Protein AF-A0A6P6D5I8-F1 (afdb_monomer_lite)

Foldseek 3Di:
DDDPPPPPPQDKAKAKEAQPVVVVVVNDDPVVLLVLCQQAPDDPNHGHQVPVQWDWDDDPRMIMIIGSDDDDPVSVQVSVCVVCVVSVNNQFWHWAAPDRRYIYIDGDPPDPDDDDPDDPVVVVVVCVPVVDDDDDDDDPVVVVVVVVVVVPDD

Structure (mmCIF, N/CA/C/O backbone):
data_AF-A0A6P6D5I8-F1
#
_entry.id   AF-A0A6P6D5I8-F1
#
loop_
_atom_site.group_PDB
_atom_site.id
_atom_site.type_symbol
_atom_site.label_atom_id
_atom_site.label_alt_id
_atom_site.label_comp_id
_atom_site.label_asym_id
_atom_site.label_entity_id
_atom_site.label_seq_id
_atom_site.pdbx_PDB_ins_code
_atom_site.Cartn_x
_atom_site.Cartn_y
_atom_site.Cartn_z
_atom_site.occupancy
_atom_site.B_iso_or_equiv
_atom_site.auth_seq_id
_atom_site.auth_comp_id
_atom_site.auth_asym_id
_atom_site.auth_atom_id
_atom_site.pdbx_PDB_model_num
ATOM 1 N N . MET A 1 1 ? -39.489 -13.609 26.412 1.00 53.75 1 MET A N 1
ATOM 2 C CA . MET A 1 1 ? -38.651 -13.460 25.200 1.00 53.75 1 MET A CA 1
ATOM 3 C C . MET A 1 1 ? -37.461 -12.593 25.573 1.00 53.75 1 MET A C 1
ATOM 5 O O . MET A 1 1 ? -37.672 -11.451 25.953 1.00 53.75 1 MET A O 1
ATOM 9 N N . ALA A 1 2 ? -36.249 -13.151 25.587 1.00 55.84 2 ALA A N 1
ATOM 10 C CA . ALA A 1 2 ? -35.039 -12.397 25.919 1.00 55.84 2 ALA A CA 1
ATOM 11 C C . ALA A 1 2 ? -34.666 -11.448 24.761 1.00 55.84 2 ALA A C 1
ATOM 13 O O . ALA A 1 2 ? -34.755 -11.871 23.603 1.00 55.84 2 ALA A O 1
ATOM 14 N N . PRO A 1 3 ? -34.259 -10.197 25.031 1.00 59.59 3 PRO A N 1
ATOM 15 C CA . PRO A 1 3 ? -33.718 -9.327 23.999 1.00 59.59 3 PRO A CA 1
ATOM 16 C C . PRO A 1 3 ? -32.366 -9.889 23.541 1.00 59.59 3 PRO A C 1
ATOM 18 O O . PRO A 1 3 ? -31.490 -10.172 24.353 1.00 59.59 3 PRO A O 1
ATOM 21 N N . LYS A 1 4 ? -32.212 -10.109 22.232 1.00 56.28 4 LYS A N 1
ATOM 22 C CA . LYS A 1 4 ? -30.922 -10.462 21.634 1.00 56.28 4 LYS A CA 1
ATOM 23 C C . LYS A 1 4 ? -30.001 -9.247 21.753 1.00 56.28 4 LYS A C 1
ATOM 25 O O . LYS A 1 4 ? -30.284 -8.223 21.139 1.00 56.28 4 LYS A O 1
ATOM 30 N N . ASP A 1 5 ? -28.912 -9.381 22.506 1.00 52.06 5 ASP A N 1
ATOM 31 C CA . ASP A 1 5 ? -27.790 -8.441 22.518 1.00 52.06 5 ASP A CA 1
ATOM 32 C C . ASP A 1 5 ? -27.210 -8.291 21.102 1.00 52.06 5 ASP A C 1
ATOM 34 O O . ASP A 1 5 ? -26.375 -9.082 20.648 1.00 52.06 5 ASP A O 1
ATOM 38 N N . GLU A 1 6 ? -27.663 -7.277 20.366 1.00 60.25 6 GLU A N 1
ATOM 39 C CA . GLU A 1 6 ? -27.056 -6.889 19.099 1.00 60.25 6 GLU A CA 1
ATOM 40 C C . GLU A 1 6 ? -25.757 -6.135 19.411 1.00 60.25 6 GLU A C 1
ATOM 42 O O . GLU A 1 6 ? -25.744 -4.936 19.687 1.00 60.25 6 GLU A O 1
ATOM 47 N N . LYS A 1 7 ? -24.638 -6.873 19.431 1.00 58.50 7 LYS A N 1
ATOM 48 C CA . LYS A 1 7 ? -23.301 -6.290 19.599 1.00 58.50 7 LYS A CA 1
ATOM 49 C C . LYS A 1 7 ? -23.115 -5.159 18.575 1.00 58.50 7 LYS A C 1
ATOM 51 O O . LYS A 1 7 ? -23.306 -5.407 17.381 1.00 58.50 7 LYS A O 1
ATOM 56 N N . PRO A 1 8 ? -22.694 -3.951 18.996 1.00 50.75 8 PRO A N 1
ATOM 57 C CA . PRO A 1 8 ? -22.512 -2.828 18.086 1.00 50.75 8 PRO A CA 1
ATOM 58 C C . PRO A 1 8 ? -21.541 -3.228 16.973 1.00 50.75 8 PRO A C 1
ATOM 60 O O . PRO A 1 8 ? -20.417 -3.664 17.246 1.00 50.75 8 PRO A O 1
ATOM 63 N N . LYS A 1 9 ? -21.995 -3.119 15.716 1.00 55.94 9 LYS A N 1
ATOM 64 C CA . LYS A 1 9 ? -21.191 -3.410 14.522 1.00 55.94 9 LYS A CA 1
ATOM 65 C C . LYS A 1 9 ? -19.921 -2.568 14.581 1.00 55.94 9 LYS A C 1
ATOM 67 O O . LYS A 1 9 ? -19.953 -1.361 14.351 1.00 55.94 9 LYS A O 1
ATOM 72 N N . ARG A 1 10 ? -18.798 -3.208 14.911 1.00 61.69 10 ARG A N 1
ATOM 73 C CA . ARG A 1 10 ? -17.476 -2.587 14.821 1.00 61.69 10 ARG A CA 1
ATOM 74 C C . ARG A 1 10 ? -17.293 -2.125 13.378 1.00 61.69 10 ARG A C 1
ATOM 76 O O . ARG A 1 10 ? -17.511 -2.904 12.452 1.00 61.69 10 ARG A O 1
ATOM 83 N N . SER A 1 11 ? -16.938 -0.862 13.182 1.00 74.25 11 SER A N 1
ATOM 84 C CA . SER A 1 11 ? -16.700 -0.313 11.851 1.00 74.25 11 SER A CA 1
ATOM 85 C C . SER A 1 11 ? -15.442 -0.946 11.257 1.00 74.25 11 SER A C 1
ATOM 87 O O . SER A 1 11 ? -14.318 -0.623 11.630 1.00 74.25 11 SER A O 1
ATOM 89 N N . THR A 1 12 ? -15.638 -1.892 10.340 1.00 85.38 12 THR A N 1
ATOM 90 C CA . THR A 1 12 ? -14.548 -2.502 9.580 1.00 85.38 12 THR A CA 1
ATOM 91 C C . THR A 1 12 ? -14.167 -1.598 8.414 1.00 85.38 12 THR A C 1
ATOM 93 O O . THR A 1 12 ? -15.010 -1.237 7.595 1.00 85.38 12 THR A O 1
ATOM 96 N N . TRP A 1 13 ? -12.884 -1.278 8.306 1.00 89.88 13 TRP A N 1
ATOM 97 C CA . TRP A 1 13 ? -12.328 -0.498 7.209 1.00 89.88 13 TRP A CA 1
ATOM 98 C C . TRP A 1 13 ? -11.769 -1.441 6.153 1.00 89.88 13 TRP A C 1
ATOM 100 O O . TRP A 1 13 ? -10.943 -2.294 6.473 1.00 89.88 13 TRP A O 1
ATOM 110 N N . LYS A 1 14 ? -12.214 -1.300 4.904 1.00 92.25 14 LYS A N 1
ATOM 111 C CA . LYS A 1 14 ? -11.772 -2.135 3.784 1.00 92.25 14 LYS A CA 1
ATOM 112 C C . LYS A 1 14 ? -11.217 -1.247 2.683 1.00 92.25 14 LYS A C 1
ATOM 114 O O . LYS A 1 14 ? -11.880 -0.315 2.243 1.00 92.25 14 LYS A O 1
ATOM 119 N N . PHE A 1 15 ? -10.002 -1.541 2.241 1.00 93.69 15 PHE A N 1
ATOM 120 C CA . PHE A 1 15 ? -9.367 -0.847 1.126 1.00 93.69 15 PHE A CA 1
ATOM 121 C C . PHE A 1 15 ? -8.740 -1.849 0.177 1.00 93.69 15 PHE A C 1
ATOM 123 O O . PHE A 1 15 ? -8.220 -2.880 0.602 1.00 93.69 15 PHE A O 1
ATOM 130 N N . LYS A 1 16 ? -8.782 -1.530 -1.113 1.00 93.94 16 LYS A N 1
ATOM 131 C CA . LYS A 1 16 ? -8.274 -2.395 -2.176 1.00 93.94 16 LYS A CA 1
ATOM 132 C C . LYS A 1 16 ? -7.191 -1.671 -2.961 1.00 93.94 16 LYS A C 1
ATOM 134 O O . LYS A 1 16 ? -7.293 -0.468 -3.210 1.00 93.94 16 LYS A O 1
ATOM 139 N N . LEU A 1 17 ? -6.164 -2.411 -3.350 1.00 93.94 17 LEU A N 1
ATOM 140 C CA . LEU A 1 17 ? -5.110 -1.964 -4.244 1.00 93.94 17 LEU A CA 1
ATOM 141 C C . LEU A 1 17 ? -5.040 -2.926 -5.427 1.00 93.94 17 LEU A C 1
ATOM 143 O O . LEU A 1 17 ? -4.736 -4.107 -5.251 1.00 93.94 17 LEU A O 1
ATOM 147 N N . ASP A 1 18 ? -5.350 -2.415 -6.613 1.00 92.50 18 ASP A N 1
ATOM 148 C CA . ASP A 1 18 ? -5.221 -3.158 -7.858 1.00 92.50 18 ASP A CA 1
ATOM 149 C C . ASP A 1 18 ? -3.805 -2.989 -8.417 1.00 92.50 18 ASP A C 1
ATOM 151 O O . ASP A 1 18 ? -3.341 -1.871 -8.663 1.00 92.50 18 ASP A O 1
ATOM 155 N N . LEU A 1 19 ? -3.104 -4.112 -8.568 1.00 89.19 19 LEU A N 1
ATOM 156 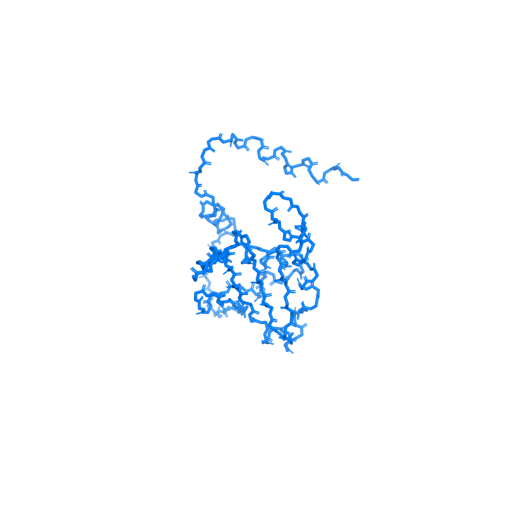C CA . LEU A 1 19 ? -1.742 -4.185 -9.088 1.00 89.19 19 LEU A CA 1
ATOM 157 C C . LEU A 1 19 ? -1.681 -4.965 -10.406 1.00 89.19 19 LEU A C 1
ATOM 159 O O . LEU A 1 19 ? -0.581 -5.187 -10.899 1.00 89.19 19 LEU A O 1
ATOM 163 N N . THR A 1 20 ? -2.825 -5.367 -10.976 1.00 86.69 20 THR A N 1
ATOM 164 C CA . THR A 1 20 ? -2.924 -6.305 -12.113 1.00 86.69 20 THR A CA 1
ATOM 165 C C . THR A 1 20 ? -1.948 -5.975 -13.234 1.00 86.69 20 THR A C 1
ATOM 167 O O . THR A 1 20 ? -1.053 -6.771 -13.499 1.00 86.69 20 THR A O 1
ATOM 170 N N . HIS A 1 21 ? -2.014 -4.756 -13.766 1.00 82.75 21 HIS A N 1
ATOM 171 C CA . HIS A 1 21 ? -1.127 -4.318 -14.843 1.00 82.75 21 HIS A CA 1
ATOM 172 C C . HIS A 1 21 ? 0.362 -4.365 -14.462 1.00 82.75 21 HIS A C 1
ATOM 174 O O . HIS A 1 21 ? 1.194 -4.762 -15.257 1.00 82.75 21 HIS A O 1
ATOM 180 N N . ARG A 1 22 ? 0.722 -4.004 -13.224 1.00 82.44 22 ARG A N 1
ATOM 181 C CA . ARG A 1 22 ? 2.136 -3.872 -12.811 1.00 82.44 22 ARG A CA 1
ATOM 182 C C . ARG A 1 22 ? 2.783 -5.186 -12.422 1.00 82.44 22 ARG A C 1
ATOM 184 O O . ARG A 1 22 ? 4.001 -5.303 -12.472 1.00 82.44 22 ARG A O 1
ATOM 191 N N . VAL A 1 23 ? 1.974 -6.150 -12.009 1.00 85.62 23 VAL A N 1
ATOM 192 C CA . VAL A 1 23 ? 2.445 -7.513 -11.777 1.00 85.62 23 VAL A CA 1
ATOM 193 C C . VAL A 1 23 ? 2.610 -8.236 -13.114 1.00 85.62 23 VAL A C 1
ATOM 195 O O . VAL A 1 23 ? 3.600 -8.934 -13.292 1.00 85.62 23 VAL A O 1
ATOM 198 N N . GLU A 1 24 ? 1.693 -8.032 -14.065 1.00 81.62 24 GLU A N 1
ATOM 199 C CA . GLU A 1 24 ? 1.781 -8.603 -15.419 1.00 81.62 24 GLU A CA 1
ATOM 200 C C . GLU A 1 24 ? 2.984 -8.068 -16.205 1.00 81.62 24 GLU A C 1
ATOM 202 O O . GLU A 1 24 ? 3.689 -8.850 -16.836 1.00 81.62 24 GLU A O 1
ATOM 207 N N . ASP A 1 25 ? 3.289 -6.775 -16.072 1.00 77.38 25 ASP A N 1
ATOM 208 C CA . ASP A 1 25 ? 4.486 -6.153 -16.658 1.00 77.38 25 ASP A CA 1
ATOM 209 C C . ASP A 1 25 ? 5.802 -6.629 -15.993 1.00 77.38 25 ASP A C 1
ATOM 211 O O . ASP A 1 25 ? 6.892 -6.264 -16.429 1.00 77.38 25 ASP A O 1
ATOM 215 N N . GLY A 1 26 ? 5.732 -7.395 -14.895 1.00 80.44 26 GLY A N 1
ATOM 216 C CA . GLY A 1 26 ? 6.896 -7.902 -14.154 1.00 80.44 26 GLY A CA 1
ATOM 217 C C . GLY A 1 26 ? 7.642 -6.857 -13.309 1.00 80.44 26 GLY A C 1
ATOM 218 O O . GLY A 1 26 ? 8.623 -7.186 -12.647 1.00 80.44 26 GLY A O 1
ATOM 219 N N . ILE A 1 27 ? 7.177 -5.605 -13.290 1.00 83.31 27 ILE A N 1
ATOM 220 C CA . ILE A 1 27 ? 7.806 -4.485 -12.567 1.00 83.31 27 ILE A CA 1
ATOM 221 C C . ILE A 1 27 ? 7.484 -4.479 -11.063 1.00 83.31 27 ILE A C 1
ATOM 223 O O . ILE A 1 27 ? 8.180 -3.837 -10.276 1.00 83.31 27 ILE A O 1
ATOM 227 N N . PHE A 1 28 ? 6.407 -5.152 -10.646 1.00 87.50 28 PHE A N 1
ATOM 228 C CA . PHE A 1 28 ? 5.931 -5.140 -9.265 1.00 87.50 28 PHE A CA 1
ATOM 229 C C . PHE A 1 28 ? 5.653 -6.551 -8.742 1.00 87.50 28 PHE A C 1
ATOM 231 O O . PHE A 1 28 ? 4.866 -7.293 -9.321 1.00 87.50 28 PHE A O 1
ATOM 238 N N . ASP A 1 29 ? 6.212 -6.884 -7.577 1.00 89.69 29 ASP A N 1
ATOM 239 C CA . ASP A 1 29 ? 5.925 -8.142 -6.884 1.00 89.69 29 ASP A CA 1
ATOM 240 C C . ASP A 1 29 ? 4.856 -7.957 -5.792 1.00 89.69 29 ASP A C 1
ATOM 242 O O . ASP A 1 29 ? 5.059 -7.267 -4.786 1.00 89.69 29 ASP A O 1
ATOM 246 N N . SER A 1 30 ? 3.703 -8.602 -5.994 1.00 90.19 30 SER A N 1
ATOM 247 C CA . SER A 1 30 ? 2.583 -8.603 -5.050 1.00 90.19 30 SER A CA 1
ATOM 248 C C . SER A 1 30 ? 2.870 -9.386 -3.764 1.00 90.19 30 SER A C 1
ATOM 250 O O . SER A 1 30 ? 2.337 -9.021 -2.717 1.00 90.19 30 SER A O 1
ATOM 252 N N . GLY A 1 31 ? 3.701 -10.433 -3.817 1.00 90.69 31 GLY A N 1
ATOM 253 C CA . GLY A 1 31 ? 4.065 -11.250 -2.657 1.00 90.69 31 GLY A CA 1
ATOM 254 C C . GLY A 1 31 ? 4.982 -10.491 -1.701 1.00 90.69 31 GLY A C 1
ATOM 255 O O . GLY A 1 31 ? 4.669 -10.353 -0.517 1.00 90.69 31 GLY A O 1
ATOM 256 N N . ASN A 1 32 ? 6.058 -9.901 -2.229 1.00 91.50 32 ASN A N 1
ATOM 257 C CA . ASN A 1 32 ? 6.952 -9.048 -1.441 1.00 91.50 32 ASN A CA 1
ATOM 258 C C . ASN A 1 32 ? 6.212 -7.831 -0.852 1.00 91.50 32 ASN A C 1
ATOM 260 O O . ASN A 1 32 ? 6.423 -7.448 0.302 1.00 91.50 32 ASN A O 1
ATOM 264 N N . PHE A 1 33 ? 5.276 -7.245 -1.604 1.00 92.12 33 PHE A N 1
ATOM 265 C CA . PHE A 1 33 ? 4.469 -6.143 -1.088 1.00 92.12 33 PHE A CA 1
ATOM 266 C C . PHE A 1 33 ? 3.520 -6.563 0.047 1.00 92.12 33 PHE A C 1
ATOM 268 O O . PHE A 1 33 ? 3.365 -5.819 1.019 1.00 92.12 33 PHE A O 1
ATOM 275 N N . GLU A 1 34 ? 2.909 -7.749 -0.030 1.00 91.62 34 GLU A N 1
ATOM 276 C CA . GLU A 1 34 ? 2.086 -8.291 1.057 1.00 91.62 34 GLU A CA 1
ATOM 277 C C . GLU A 1 34 ? 2.901 -8.429 2.353 1.00 91.62 34 GLU A C 1
ATOM 279 O O . GLU A 1 34 ? 2.472 -7.961 3.413 1.00 91.62 34 GLU A O 1
ATOM 284 N N . GLN A 1 35 ? 4.101 -9.009 2.262 1.00 90.81 35 GLN A N 1
ATOM 285 C CA . GLN A 1 35 ? 5.006 -9.152 3.401 1.00 90.81 35 GLN A CA 1
ATOM 286 C C . GLN A 1 35 ? 5.423 -7.788 3.965 1.00 90.81 35 GLN A C 1
ATOM 288 O O . GLN A 1 35 ? 5.338 -7.556 5.174 1.00 90.81 35 GLN A O 1
ATOM 293 N N . PHE A 1 36 ? 5.778 -6.843 3.092 1.00 91.69 36 PHE A N 1
ATOM 294 C CA . PHE A 1 36 ? 6.105 -5.479 3.497 1.00 91.69 36 PHE A CA 1
ATOM 295 C C . PHE A 1 36 ? 4.965 -4.822 4.284 1.00 91.69 36 PHE A C 1
ATOM 297 O O . PHE A 1 36 ? 5.215 -4.171 5.302 1.00 91.69 36 PHE A O 1
ATOM 304 N N . LEU A 1 37 ? 3.713 -4.982 3.842 1.00 90.31 37 LEU A N 1
ATOM 305 C CA . LEU A 1 37 ? 2.564 -4.446 4.567 1.00 90.31 37 LEU A CA 1
ATOM 306 C C . LEU A 1 37 ? 2.418 -5.108 5.938 1.00 90.31 37 LEU A C 1
ATOM 308 O O . LEU A 1 37 ? 2.250 -4.395 6.922 1.00 90.31 37 LEU A O 1
ATOM 312 N N . ARG A 1 38 ? 2.543 -6.434 6.037 1.00 88.12 38 ARG A N 1
ATOM 313 C CA . ARG A 1 38 ? 2.449 -7.152 7.321 1.00 88.12 38 ARG A CA 1
ATOM 314 C C . ARG A 1 38 ? 3.491 -6.671 8.339 1.00 88.12 38 ARG A C 1
ATOM 316 O O . ARG A 1 38 ? 3.168 -6.519 9.515 1.00 88.12 38 ARG A O 1
ATOM 323 N N . GLU A 1 39 ? 4.711 -6.389 7.890 1.00 87.81 39 GLU A N 1
ATOM 324 C CA . GLU A 1 39 ? 5.821 -5.981 8.760 1.00 87.81 39 GLU A CA 1
ATOM 325 C C . GLU A 1 39 ? 5.837 -4.480 9.081 1.00 87.81 39 GLU A C 1
ATOM 327 O O . GLU A 1 39 ? 6.238 -4.077 10.174 1.00 87.81 39 GLU A O 1
ATOM 332 N N . LYS A 1 40 ? 5.462 -3.621 8.123 1.00 85.56 40 LYS A N 1
ATOM 333 C CA . LYS A 1 40 ? 5.636 -2.160 8.236 1.00 85.56 40 LYS A CA 1
ATOM 334 C C . LYS A 1 40 ? 4.354 -1.396 8.534 1.00 85.56 40 LYS A C 1
ATOM 336 O O . LYS A 1 40 ? 4.448 -0.218 8.899 1.00 85.56 40 LYS A O 1
ATOM 341 N N . VAL A 1 41 ? 3.181 -2.018 8.401 1.00 86.56 41 VAL A N 1
ATOM 342 C CA . VAL A 1 41 ? 1.928 -1.422 8.874 1.00 86.56 41 VAL A CA 1
ATOM 343 C C . VAL A 1 41 ? 2.019 -1.224 10.383 1.00 86.56 41 VAL A C 1
ATOM 345 O O . VAL A 1 41 ? 2.451 -2.097 11.131 1.00 86.56 41 VAL A O 1
ATOM 348 N N . LYS A 1 42 ? 1.647 -0.022 10.816 1.00 82.25 42 LYS A N 1
ATOM 349 C CA . LYS A 1 42 ? 1.570 0.377 12.211 1.00 82.25 42 LYS A CA 1
ATOM 350 C C . LYS A 1 42 ? 0.112 0.458 12.616 1.00 82.25 42 LYS A C 1
ATOM 352 O O . LYS A 1 42 ? -0.685 1.104 11.935 1.00 82.25 42 LYS A O 1
ATOM 357 N N . VAL A 1 43 ? -0.209 -0.130 13.760 1.00 78.88 43 VAL A N 1
ATOM 358 C CA . VAL A 1 43 ? -1.534 -0.056 14.372 1.00 78.88 43 VAL A CA 1
ATOM 359 C C . VAL A 1 43 ? -1.366 0.549 15.758 1.00 78.88 43 VAL A C 1
ATOM 361 O O . VAL A 1 43 ? -0.595 0.048 16.574 1.00 78.88 43 VAL A O 1
ATOM 364 N N . ASN A 1 44 ? -2.060 1.659 16.022 1.00 73.50 44 ASN A N 1
ATOM 365 C CA . ASN A 1 44 ? -2.024 2.351 17.317 1.00 73.50 44 ASN A CA 1
ATOM 366 C C . ASN A 1 44 ? -0.597 2.715 17.798 1.00 73.50 44 ASN A C 1
ATOM 368 O O . ASN A 1 44 ? -0.246 2.518 18.958 1.00 73.50 44 ASN A O 1
ATOM 372 N N . GLY A 1 45 ? 0.262 3.173 16.880 1.00 73.38 45 GLY A N 1
ATOM 373 C CA . GLY A 1 45 ? 1.643 3.574 17.182 1.00 73.38 45 GLY A CA 1
ATOM 374 C C . GLY A 1 45 ? 2.655 2.426 17.299 1.00 73.38 45 GLY A C 1
ATOM 375 O O . GLY A 1 45 ? 3.856 2.690 17.296 1.00 73.38 45 GLY A O 1
ATOM 376 N N . LYS A 1 46 ? 2.210 1.163 17.317 1.00 76.75 46 LYS A N 1
ATOM 377 C CA . LYS A 1 46 ? 3.087 -0.019 17.332 1.00 76.75 46 LYS A CA 1
ATOM 378 C C . LYS A 1 46 ? 3.279 -0.577 15.924 1.00 76.75 46 LYS A C 1
ATOM 380 O O . LYS A 1 46 ? 2.346 -0.575 15.125 1.00 76.75 46 LYS A O 1
ATOM 385 N N . ILE A 1 47 ? 4.501 -1.010 15.617 1.00 75.12 47 ILE A N 1
ATOM 386 C CA . ILE A 1 47 ? 4.858 -1.638 14.336 1.00 75.12 47 ILE A CA 1
ATOM 387 C C . ILE A 1 47 ? 4.412 -3.099 14.354 1.00 75.12 47 ILE A C 1
ATOM 389 O O . ILE A 1 47 ? 4.544 -3.770 15.376 1.00 75.12 47 ILE A O 1
ATOM 393 N N . GLY A 1 48 ? 3.901 -3.574 13.222 1.00 68.19 48 GLY A N 1
ATOM 394 C CA . GLY A 1 48 ? 3.367 -4.918 13.076 1.00 68.19 48 GLY A CA 1
ATOM 395 C C . GLY A 1 48 ? 1.879 -4.980 13.405 1.00 68.19 48 GLY A C 1
ATOM 396 O O . GLY A 1 48 ? 1.202 -3.964 13.578 1.00 68.19 48 GLY A O 1
ATOM 397 N N . ASN A 1 49 ? 1.365 -6.204 13.475 1.00 69.88 49 ASN A N 1
ATOM 398 C CA . ASN A 1 49 ? -0.061 -6.475 13.612 1.00 69.88 49 ASN A CA 1
ATOM 399 C C . ASN A 1 49 ? -0.396 -7.143 14.961 1.00 69.88 49 ASN A C 1
ATOM 401 O O . ASN A 1 49 ? -0.728 -8.332 14.994 1.00 69.88 49 ASN A O 1
ATOM 405 N N . PRO A 1 50 ? -0.281 -6.422 16.095 1.00 61.28 50 PRO A N 1
ATOM 406 C CA . PRO A 1 50 ? -0.561 -6.997 17.405 1.00 61.28 50 PRO A CA 1
ATOM 407 C C . PRO A 1 50 ? -2.035 -7.411 17.483 1.00 61.28 50 PRO A C 1
ATOM 409 O O . PRO A 1 50 ? -2.925 -6.577 17.328 1.00 61.28 50 PRO A O 1
ATOM 412 N N . GLY A 1 51 ? -2.295 -8.700 17.712 1.00 67.94 51 GLY A N 1
ATOM 413 C CA . GLY A 1 51 ? -3.656 -9.235 17.831 1.00 67.94 51 GLY A CA 1
ATOM 414 C C . GLY A 1 51 ? -4.402 -9.427 16.507 1.00 67.94 51 GLY A C 1
ATOM 415 O O . GLY A 1 51 ? -5.624 -9.501 16.524 1.00 67.94 51 GLY A O 1
ATOM 416 N N . ASN A 1 52 ? -3.689 -9.499 15.376 1.00 73.88 52 ASN A N 1
ATOM 417 C CA . ASN A 1 52 ? -4.263 -9.755 14.048 1.00 73.88 52 ASN A CA 1
ATOM 418 C C . ASN A 1 52 ? -5.354 -8.747 13.620 1.00 73.88 52 ASN A C 1
ATOM 420 O O . ASN A 1 52 ? -6.305 -9.098 12.937 1.00 73.88 52 ASN A O 1
ATOM 424 N N . VAL A 1 53 ? -5.226 -7.490 14.049 1.00 83.12 53 VAL A N 1
ATOM 425 C CA . VAL A 1 53 ? -6.229 -6.425 13.868 1.00 83.12 53 VAL A CA 1
ATOM 426 C C . VAL A 1 53 ? -6.371 -5.971 12.410 1.00 83.12 53 VAL A C 1
ATOM 428 O O . VAL A 1 53 ? -7.445 -5.524 11.997 1.00 83.12 53 VAL A O 1
ATOM 431 N N . VAL A 1 54 ? -5.278 -6.032 11.648 1.00 87.06 54 VAL A N 1
ATOM 432 C CA . VAL A 1 54 ? -5.225 -5.711 10.220 1.00 87.06 54 VAL A CA 1
ATOM 433 C C . VAL A 1 54 ? -4.994 -6.992 9.433 1.00 87.06 54 VAL A C 1
ATOM 435 O O . VAL A 1 54 ? -3.920 -7.584 9.487 1.00 87.06 54 VAL A O 1
ATOM 438 N N . HIS A 1 55 ? -5.979 -7.403 8.655 1.00 89.50 55 HIS A N 1
ATOM 439 C CA . HIS A 1 55 ? -5.856 -8.506 7.719 1.00 89.50 55 HIS A CA 1
ATOM 440 C C . HIS A 1 55 ? -5.434 -7.966 6.357 1.00 89.50 55 HIS A C 1
ATOM 442 O O . HIS A 1 55 ? -6.115 -7.132 5.760 1.00 89.50 55 HIS A O 1
ATOM 448 N N . VAL A 1 56 ? -4.288 -8.435 5.873 1.00 91.25 56 VAL A N 1
ATOM 449 C CA . VAL A 1 56 ? -3.829 -8.195 4.505 1.00 91.25 56 VAL A CA 1
ATOM 450 C C . VAL A 1 56 ? -4.052 -9.489 3.736 1.00 91.25 56 VAL A C 1
ATOM 452 O O . VAL A 1 56 ? -3.507 -10.526 4.105 1.00 91.25 56 VAL A O 1
ATOM 455 N N . GLU A 1 57 ? -4.870 -9.427 2.696 1.00 91.62 57 GLU A N 1
ATOM 456 C CA . GLU A 1 57 ? -5.194 -10.555 1.832 1.00 91.62 57 GLU A CA 1
ATOM 457 C C . GLU A 1 57 ? -4.720 -10.265 0.413 1.00 91.62 57 GLU A C 1
ATOM 459 O O . GLU A 1 57 ? -5.027 -9.215 -0.162 1.00 91.62 57 GLU A O 1
ATOM 464 N N . ARG A 1 58 ? -3.995 -11.217 -0.172 1.00 92.31 58 ARG A N 1
ATOM 465 C CA . ARG A 1 58 ? -3.623 -11.190 -1.582 1.00 92.31 58 ARG A CA 1
ATOM 466 C C . ARG A 1 58 ? -4.550 -12.094 -2.376 1.00 92.31 58 ARG A C 1
ATOM 468 O O . ARG A 1 58 ? -4.601 -13.299 -2.155 1.00 92.31 58 ARG A O 1
ATOM 475 N N . PHE A 1 59 ? -5.231 -11.513 -3.354 1.00 90.75 59 PHE A N 1
ATOM 476 C CA . PHE A 1 59 ? -6.015 -12.243 -4.336 1.00 90.75 59 PHE A CA 1
ATOM 477 C C . PHE A 1 59 ? -5.439 -12.001 -5.729 1.00 90.75 59 PHE A C 1
ATOM 479 O O . PHE A 1 59 ? -5.707 -10.972 -6.353 1.00 90.75 59 PHE A O 1
ATOM 486 N N . LYS A 1 60 ? -4.630 -12.950 -6.215 1.00 86.75 60 LYS A N 1
ATOM 487 C CA . LYS A 1 60 ? -3.856 -12.818 -7.460 1.00 86.75 60 LYS A CA 1
ATOM 488 C C . LYS A 1 60 ? -3.020 -11.528 -7.443 1.00 86.75 60 LYS A C 1
ATOM 490 O O . LYS A 1 60 ? -2.095 -11.412 -6.645 1.00 86.75 60 LYS A O 1
ATOM 495 N N . ASN A 1 61 ? -3.410 -10.541 -8.247 1.00 88.69 61 ASN A N 1
ATOM 496 C CA . ASN A 1 61 ? -2.728 -9.258 -8.393 1.00 88.69 61 ASN A CA 1
ATOM 497 C C . ASN A 1 61 ? -3.456 -8.119 -7.659 1.00 88.69 61 ASN A C 1
ATOM 499 O O . ASN A 1 61 ? -3.211 -6.945 -7.919 1.00 88.69 61 ASN A O 1
ATOM 503 N N . LYS A 1 62 ? -4.382 -8.443 -6.752 1.00 92.25 62 LYS A N 1
ATOM 504 C CA . LYS A 1 62 ? -5.113 -7.468 -5.939 1.00 92.25 62 LYS A CA 1
ATOM 505 C C . LYS A 1 62 ? -4.786 -7.678 -4.473 1.00 92.25 62 LYS A C 1
ATOM 507 O O . LYS A 1 62 ? -4.818 -8.802 -3.978 1.00 92.25 62 LYS A O 1
ATOM 512 N N . ILE A 1 63 ? -4.502 -6.589 -3.773 1.00 93.88 63 ILE A N 1
ATOM 513 C CA . ILE A 1 63 ? -4.261 -6.594 -2.331 1.00 93.88 63 ILE A CA 1
ATOM 514 C C . ILE A 1 63 ? -5.460 -5.951 -1.651 1.00 93.88 63 ILE A C 1
ATOM 516 O O . ILE A 1 63 ? -5.835 -4.822 -1.965 1.00 93.88 63 ILE A O 1
ATOM 520 N N . THR A 1 64 ? -6.062 -6.669 -0.713 1.00 93.69 64 THR A N 1
ATOM 521 C CA . THR A 1 64 ? -7.154 -6.173 0.120 1.00 93.69 64 THR A CA 1
ATOM 522 C C . THR A 1 64 ? -6.645 -6.018 1.541 1.00 93.69 64 THR A C 1
ATOM 524 O O . THR A 1 64 ? -6.075 -6.941 2.112 1.00 93.69 64 THR A O 1
ATOM 527 N N . VAL A 1 65 ? -6.847 -4.838 2.118 1.00 92.00 65 VAL A N 1
ATOM 528 C CA . VAL A 1 65 ? -6.527 -4.556 3.516 1.00 92.00 65 VAL A CA 1
ATOM 529 C C . VAL A 1 65 ? -7.827 -4.330 4.265 1.00 92.00 65 VAL A C 1
ATOM 531 O O . VAL A 1 65 ? -8.580 -3.403 3.958 1.00 92.00 65 VAL A O 1
ATOM 534 N N . VAL A 1 66 ? -8.082 -5.189 5.243 1.00 90.88 66 VAL A N 1
ATOM 535 C CA . VAL A 1 66 ? -9.238 -5.143 6.133 1.00 90.88 66 VAL A CA 1
ATOM 536 C C . VAL A 1 66 ? -8.738 -4.833 7.536 1.00 90.88 66 VAL A C 1
ATOM 538 O O . VAL A 1 66 ? -7.820 -5.478 8.021 1.00 90.88 66 VAL A O 1
ATOM 541 N N . SER A 1 67 ? -9.319 -3.843 8.203 1.00 89.00 67 SER A N 1
ATOM 542 C CA . SER A 1 67 ? -8.921 -3.455 9.557 1.00 89.00 67 SER A CA 1
ATOM 543 C C . SER A 1 67 ? -10.139 -3.265 10.446 1.00 89.00 67 SER A C 1
ATOM 545 O O . SER A 1 67 ? -11.077 -2.559 10.079 1.00 89.00 67 SER A O 1
ATOM 547 N N . GLU A 1 68 ? -10.108 -3.850 11.643 1.00 85.44 68 GLU A N 1
ATOM 548 C CA . GLU A 1 68 ? -11.122 -3.595 12.680 1.00 85.44 68 GLU A CA 1
ATOM 549 C C . GLU A 1 68 ? -10.907 -2.265 13.415 1.00 85.44 68 GLU A C 1
ATOM 551 O O . GLU A 1 68 ? -11.814 -1.741 14.062 1.00 85.44 68 GLU A O 1
ATOM 556 N N . LYS A 1 69 ? -9.691 -1.715 13.352 1.00 84.81 69 LYS A N 1
ATOM 557 C CA . LYS A 1 69 ? -9.341 -0.411 13.927 1.00 84.81 69 LYS A CA 1
ATOM 558 C C . LYS A 1 69 ? -9.274 0.655 12.844 1.00 84.81 69 LYS A C 1
ATOM 560 O O . LYS A 1 69 ? -9.263 0.347 11.653 1.00 84.81 69 LYS A O 1
ATOM 565 N N . GLN A 1 70 ? -9.191 1.912 13.275 1.00 83.06 70 GLN A N 1
ATOM 566 C CA . GLN A 1 70 ? -9.069 3.062 12.389 1.00 83.06 70 GLN A CA 1
ATOM 567 C C . GLN A 1 70 ? -7.887 2.885 11.429 1.00 83.06 70 GLN A C 1
ATOM 569 O O . GLN A 1 70 ? -6.721 2.943 11.816 1.00 83.06 70 GLN A O 1
ATOM 574 N N . PHE A 1 71 ? -8.213 2.675 10.160 1.00 85.94 71 PHE A N 1
ATOM 575 C CA . PHE A 1 71 ? -7.265 2.570 9.066 1.00 85.94 71 PHE A CA 1
ATOM 576 C C . PHE A 1 71 ? -7.792 3.433 7.928 1.00 85.94 71 PHE A C 1
ATOM 578 O O . PHE A 1 71 ? -8.997 3.492 7.689 1.00 85.94 71 PHE A O 1
ATOM 585 N N . SER A 1 72 ? -6.904 4.149 7.244 1.00 87.75 72 SER A N 1
ATOM 586 C CA . SER A 1 72 ? -7.303 5.089 6.200 1.00 87.75 72 SER A CA 1
ATOM 587 C C . SER A 1 72 ? -6.644 4.748 4.876 1.00 87.75 72 SER A C 1
ATO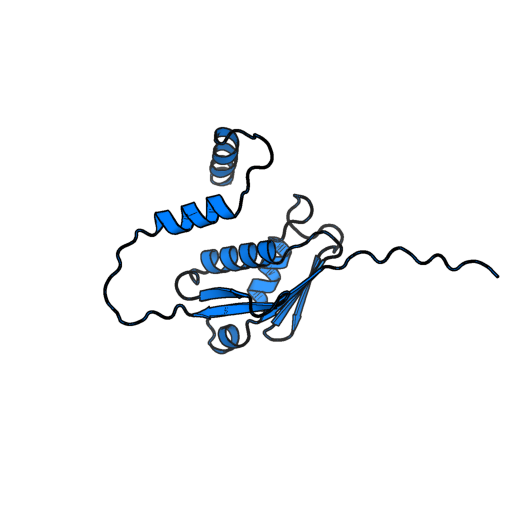M 589 O O . SER A 1 72 ? -5.490 4.318 4.816 1.00 87.75 72 SER A O 1
ATOM 591 N N . LYS A 1 73 ? -7.345 5.059 3.787 1.00 87.81 73 LYS A N 1
ATOM 592 C CA . LYS A 1 73 ? -6.790 4.987 2.435 1.00 87.81 73 LYS A CA 1
ATOM 593 C C . LYS A 1 73 ? -5.491 5.785 2.286 1.00 87.81 73 LYS A C 1
ATOM 595 O O . LYS A 1 73 ? -4.570 5.361 1.591 1.00 87.81 73 LYS A O 1
ATOM 600 N N . ARG A 1 74 ? -5.393 6.937 2.964 1.00 89.25 74 ARG A N 1
ATOM 601 C CA . ARG A 1 74 ? -4.183 7.775 2.986 1.00 89.25 74 ARG A CA 1
ATOM 602 C C . ARG A 1 74 ? -2.987 6.996 3.530 1.00 89.25 74 ARG A C 1
ATOM 604 O O . ARG A 1 74 ? -1.896 7.102 2.973 1.00 89.25 74 ARG A O 1
ATOM 611 N N . TYR A 1 75 ? -3.199 6.196 4.571 1.00 89.19 75 TYR A N 1
ATOM 612 C CA . TYR A 1 75 ? -2.140 5.387 5.151 1.00 89.19 75 TYR A CA 1
ATOM 613 C C . TYR A 1 75 ? -1.692 4.260 4.212 1.00 89.19 75 TYR A C 1
ATOM 615 O O . TYR A 1 75 ? -0.493 4.100 3.994 1.00 89.19 75 TYR A O 1
ATOM 623 N N . LEU A 1 76 ? -2.628 3.571 3.547 1.00 90.62 76 LEU A N 1
ATOM 624 C CA . LEU A 1 76 ? -2.289 2.585 2.511 1.00 90.62 76 LEU A CA 1
ATOM 625 C C . LEU A 1 76 ? -1.475 3.213 1.367 1.00 90.62 76 LEU A C 1
ATOM 627 O O . LEU A 1 76 ? -0.456 2.660 0.951 1.00 90.62 76 LEU A O 1
ATOM 631 N N . LYS A 1 77 ? -1.870 4.406 0.901 1.00 90.94 77 LYS A N 1
ATOM 632 C CA . LYS A 1 77 ? -1.130 5.169 -0.117 1.00 90.94 77 LYS A CA 1
ATOM 633 C C . LYS A 1 77 ? 0.292 5.497 0.343 1.00 90.94 77 LYS A C 1
ATOM 635 O O . LYS A 1 77 ? 1.227 5.352 -0.440 1.00 90.94 77 LYS A O 1
ATOM 640 N N . TYR A 1 78 ? 0.462 5.924 1.594 1.00 90.19 78 TYR A N 1
ATOM 641 C CA . TYR A 1 78 ? 1.778 6.200 2.173 1.00 90.19 78 TYR A CA 1
ATOM 642 C C . TYR A 1 78 ? 2.655 4.944 2.208 1.00 90.19 78 TYR A C 1
ATOM 644 O O . TYR A 1 78 ? 3.774 4.975 1.698 1.00 90.19 78 TYR A O 1
ATOM 652 N N . SER A 1 79 ? 2.140 3.834 2.741 1.00 90.94 79 SER A N 1
ATOM 653 C CA . SER A 1 79 ? 2.874 2.565 2.805 1.00 90.94 79 SER A CA 1
ATOM 654 C C . SER A 1 79 ? 3.268 2.073 1.411 1.00 90.94 79 SER A C 1
ATOM 656 O O . SER A 1 79 ? 4.408 1.668 1.205 1.00 90.94 79 SER A O 1
ATOM 658 N N . THR A 1 80 ? 2.372 2.205 0.429 1.00 91.25 80 THR A N 1
ATOM 659 C CA . THR A 1 80 ? 2.651 1.849 -0.972 1.00 91.25 80 THR A CA 1
ATOM 660 C C . THR A 1 80 ? 3.756 2.724 -1.563 1.00 91.25 80 THR A C 1
ATOM 662 O O . THR A 1 80 ? 4.726 2.204 -2.100 1.00 91.25 80 THR A O 1
ATOM 665 N N . LYS A 1 81 ? 3.688 4.052 -1.400 1.00 90.12 81 LYS A N 1
ATOM 666 C CA . LYS A 1 81 ? 4.758 4.962 -1.849 1.00 90.12 81 LYS A CA 1
ATOM 667 C C . LYS A 1 81 ? 6.103 4.651 -1.189 1.00 90.12 81 LYS A C 1
ATOM 669 O O . LYS A 1 81 ? 7.137 4.693 -1.846 1.00 90.12 81 LYS A O 1
ATOM 674 N N . LYS A 1 82 ? 6.092 4.314 0.102 1.00 90.56 82 LYS A N 1
ATOM 675 C CA . LYS A 1 82 ? 7.297 3.925 0.838 1.00 90.56 82 LYS A CA 1
ATOM 676 C C . LYS A 1 82 ? 7.919 2.644 0.275 1.00 90.56 82 LYS A C 1
ATOM 678 O O . LYS A 1 82 ? 9.139 2.574 0.160 1.00 90.56 82 LYS A O 1
ATOM 683 N N . TYR A 1 83 ? 7.097 1.669 -0.106 1.00 91.50 83 TYR A N 1
ATOM 684 C CA . TYR A 1 83 ? 7.557 0.465 -0.795 1.00 91.50 83 TYR A CA 1
ATOM 685 C C . TYR A 1 83 ? 8.138 0.781 -2.178 1.00 91.50 83 TYR A C 1
ATOM 687 O O . TYR A 1 83 ? 9.223 0.304 -2.497 1.00 91.50 83 TYR A O 1
ATOM 695 N N . LEU A 1 84 ? 7.473 1.629 -2.970 1.00 89.69 84 LEU A N 1
ATOM 696 C CA . LEU A 1 84 ? 7.982 2.037 -4.284 1.00 89.69 84 LEU A CA 1
ATOM 697 C C . LEU A 1 84 ? 9.356 2.711 -4.174 1.00 89.69 84 LEU A C 1
ATOM 699 O O . LEU A 1 84 ? 10.250 2.378 -4.944 1.00 89.69 84 LEU A O 1
ATOM 703 N N . LYS A 1 85 ? 9.566 3.581 -3.175 1.00 88.19 85 LYS A N 1
ATOM 704 C CA . LYS A 1 85 ? 10.872 4.229 -2.971 1.00 88.19 85 LYS A CA 1
ATOM 705 C C . LYS A 1 85 ? 11.950 3.229 -2.564 1.00 88.19 85 LYS A C 1
ATOM 707 O O . LYS A 1 85 ? 13.072 3.338 -3.032 1.00 88.19 85 LYS A O 1
ATOM 712 N N . LYS A 1 86 ? 11.606 2.248 -1.721 1.00 88.69 86 LYS A N 1
ATOM 713 C CA . LYS A 1 86 ? 12.540 1.206 -1.271 1.00 88.69 86 LYS A CA 1
ATOM 714 C C . LYS A 1 86 ? 13.008 0.295 -2.415 1.00 88.69 86 LYS A C 1
ATOM 716 O O . LYS A 1 86 ? 14.127 -0.192 -2.361 1.00 88.69 86 LYS A O 1
ATOM 721 N N . ASN A 1 87 ? 12.164 0.076 -3.424 1.00 88.50 87 ASN A N 1
ATOM 722 C CA . ASN A 1 87 ? 12.467 -0.775 -4.579 1.00 88.50 87 ASN A CA 1
ATOM 723 C C . ASN A 1 87 ? 12.860 0.030 -5.833 1.00 88.50 87 ASN A C 1
ATOM 725 O O . ASN A 1 87 ? 12.862 -0.526 -6.923 1.00 88.50 87 ASN A O 1
ATOM 729 N N . ASN A 1 88 ? 13.156 1.330 -5.702 1.00 85.44 88 ASN A N 1
ATOM 730 C CA . ASN A 1 88 ? 13.510 2.220 -6.820 1.00 85.44 88 ASN A CA 1
ATOM 731 C C . ASN A 1 88 ? 12.456 2.290 -7.950 1.00 85.44 88 ASN A C 1
ATOM 733 O O . ASN A 1 88 ? 12.783 2.533 -9.102 1.00 85.44 88 ASN A O 1
ATOM 737 N N . LEU A 1 89 ? 11.170 2.120 -7.621 1.00 85.00 89 LEU A N 1
ATOM 738 C CA . LEU A 1 89 ? 10.043 2.179 -8.569 1.00 85.00 89 LEU A CA 1
ATOM 739 C C . LEU A 1 89 ? 9.315 3.534 -8.562 1.00 85.00 89 LEU A C 1
ATOM 741 O O . LEU A 1 89 ? 8.296 3.702 -9.235 1.00 85.00 89 LEU A O 1
ATOM 745 N N . CYS A 1 90 ? 9.784 4.488 -7.754 1.00 85.12 90 CYS A N 1
ATOM 746 C CA . CYS A 1 90 ? 9.120 5.777 -7.548 1.00 85.12 90 CYS A CA 1
ATOM 747 C C . CYS A 1 90 ? 9.077 6.666 -8.789 1.00 85.12 90 CYS A C 1
ATOM 749 O O . CYS A 1 90 ? 8.159 7.476 -8.885 1.00 85.12 90 CYS A O 1
ATOM 751 N N . ASP A 1 91 ? 10.022 6.496 -9.708 1.00 80.50 91 ASP A N 1
ATOM 752 C CA . ASP A 1 91 ? 10.129 7.328 -10.910 1.00 80.50 91 ASP A CA 1
ATOM 753 C C . ASP A 1 91 ? 9.249 6.781 -12.038 1.00 80.50 91 ASP A C 1
ATOM 755 O O . ASP A 1 91 ? 8.862 7.492 -12.960 1.00 80.50 91 ASP A O 1
ATOM 759 N N . TRP A 1 92 ? 8.873 5.505 -11.942 1.00 82.25 92 TRP A N 1
ATOM 760 C CA . TRP A 1 92 ? 8.070 4.820 -12.947 1.00 82.25 92 TRP A CA 1
ATOM 761 C C . TRP A 1 92 ? 6.596 4.761 -12.553 1.00 82.25 92 TRP A C 1
ATOM 763 O O . TRP A 1 92 ? 5.725 4.885 -13.411 1.00 82.25 92 TRP A O 1
ATOM 773 N N . LEU A 1 93 ? 6.287 4.596 -11.261 1.00 87.06 93 LEU A N 1
ATOM 774 C CA . LEU A 1 93 ? 4.933 4.309 -10.786 1.00 87.06 93 LEU A CA 1
ATOM 775 C C . LEU A 1 93 ? 4.400 5.368 -9.814 1.00 87.06 93 LEU A C 1
ATOM 777 O O . LEU A 1 93 ? 5.041 5.738 -8.830 1.00 87.06 93 LEU A O 1
ATOM 781 N N . ARG A 1 94 ? 3.136 5.760 -10.010 1.00 87.44 94 ARG A N 1
ATOM 782 C CA . ARG A 1 94 ? 2.363 6.604 -9.088 1.00 87.44 94 ARG A CA 1
ATOM 783 C C . ARG A 1 94 ? 1.104 5.902 -8.588 1.00 87.44 94 ARG A C 1
ATOM 785 O O . ARG A 1 94 ? 0.402 5.235 -9.342 1.00 87.44 94 ARG A O 1
ATOM 792 N N . VAL A 1 95 ? 0.782 6.117 -7.311 1.00 90.19 95 VAL A N 1
ATOM 793 C CA . VAL A 1 95 ? -0.454 5.612 -6.686 1.00 90.19 95 VAL A CA 1
ATOM 794 C C . VAL A 1 95 ? -1.605 6.587 -6.939 1.00 90.19 95 VAL A C 1
ATOM 796 O O . VAL A 1 95 ? -1.578 7.721 -6.438 1.00 90.19 95 VAL A O 1
ATOM 799 N N . VAL A 1 96 ? -2.632 6.131 -7.651 1.00 89.88 96 VAL A N 1
ATOM 800 C CA . VAL A 1 96 ? -3.840 6.894 -8.002 1.00 89.88 96 VAL A CA 1
ATOM 801 C C . VAL A 1 96 ? -5.060 6.254 -7.339 1.00 89.88 96 VAL A C 1
ATOM 803 O O . VAL A 1 96 ? -5.100 5.052 -7.100 1.00 89.88 96 VAL A O 1
ATOM 806 N N . ALA A 1 97 ? -6.036 7.071 -6.954 1.00 89.69 97 ALA A N 1
ATOM 807 C CA . ALA A 1 97 ? -7.315 6.582 -6.455 1.00 89.69 97 ALA A CA 1
ATOM 808 C C . ALA A 1 97 ? -8.237 6.294 -7.644 1.00 89.69 97 ALA A C 1
ATOM 810 O O . ALA A 1 97 ? -8.539 7.229 -8.378 1.00 89.69 97 ALA A O 1
ATOM 811 N N . SER A 1 98 ? -8.686 5.048 -7.801 1.00 89.94 98 SER A N 1
ATOM 812 C CA . SER A 1 98 ? -9.710 4.694 -8.796 1.00 89.94 98 SER A CA 1
ATOM 813 C C . SER A 1 98 ? -11.105 4.998 -8.246 1.00 89.94 98 SER A C 1
ATOM 815 O O . SER A 1 98 ? -11.858 5.746 -8.853 1.00 89.94 98 SER A O 1
ATOM 817 N N . ASP A 1 99 ? -11.389 4.526 -7.026 1.00 90.31 99 ASP A N 1
ATOM 818 C CA . ASP A 1 99 ? -12.676 4.713 -6.338 1.00 90.31 99 ASP A CA 1
ATOM 819 C C . ASP A 1 99 ? -12.481 5.273 -4.930 1.00 90.31 99 ASP A C 1
ATOM 821 O O . ASP A 1 99 ? -11.360 5.511 -4.483 1.00 90.31 99 ASP A O 1
ATOM 825 N N . LYS A 1 100 ? -13.554 5.410 -4.146 1.00 87.56 100 LYS A N 1
ATOM 826 C CA . LYS A 1 100 ? -13.459 5.795 -2.729 1.00 87.56 100 LYS A CA 1
ATOM 827 C C . LYS A 1 100 ? -12.592 4.831 -1.908 1.00 87.56 100 LYS A C 1
ATOM 829 O O . LYS A 1 100 ? -11.818 5.281 -1.067 1.00 87.56 100 LYS A O 1
ATOM 834 N N . GLU A 1 101 ? -12.647 3.534 -2.202 1.00 88.50 101 GLU A N 1
ATOM 835 C CA . GLU A 1 101 ? -11.955 2.474 -1.447 1.00 88.50 101 GLU A CA 1
ATOM 836 C C . GLU A 1 101 ? -10.832 1.792 -2.241 1.00 88.50 101 GLU A C 1
ATOM 838 O O . GLU A 1 101 ? -9.941 1.174 -1.652 1.00 88.50 101 GLU A O 1
ATOM 843 N N . THR A 1 102 ? -10.833 1.963 -3.565 1.00 91.94 102 THR A N 1
ATOM 844 C CA . THR A 1 102 ? -9.877 1.341 -4.487 1.00 91.94 102 THR A CA 1
ATOM 845 C C . THR A 1 102 ? -8.762 2.312 -4.861 1.00 91.94 102 THR A C 1
ATOM 847 O O . THR A 1 102 ? -8.991 3.502 -5.107 1.00 91.94 102 THR A O 1
ATOM 850 N N . SER A 1 103 ? -7.534 1.814 -4.894 1.00 92.00 103 SER A N 1
ATOM 851 C CA . SER A 1 103 ? -6.369 2.505 -5.448 1.00 92.00 103 SER A CA 1
ATOM 852 C C . SER A 1 103 ? -5.703 1.622 -6.492 1.00 92.00 103 SER A C 1
ATOM 854 O O . SER A 1 103 ? -5.860 0.405 -6.459 1.00 92.00 103 SER A O 1
ATOM 856 N N . GLU A 1 104 ? -4.909 2.223 -7.362 1.00 92.31 104 GLU A N 1
ATOM 857 C CA . GLU A 1 104 ? -4.163 1.524 -8.405 1.00 92.31 104 GLU A CA 1
ATOM 858 C C . GLU A 1 104 ? -2.805 2.186 -8.649 1.00 92.31 104 GLU A C 1
ATOM 860 O O . GLU A 1 104 ? -2.554 3.325 -8.230 1.00 92.31 104 GLU A O 1
ATOM 865 N N . LEU A 1 105 ? -1.924 1.464 -9.335 1.00 90.31 105 LEU A N 1
ATOM 866 C CA . LEU A 1 105 ? -0.637 1.975 -9.797 1.00 90.31 105 LEU A CA 1
ATOM 867 C C . LEU A 1 105 ? -0.717 2.358 -11.278 1.00 90.31 105 LEU A C 1
ATOM 869 O O . LEU A 1 105 ? -1.118 1.551 -12.114 1.00 90.31 105 LEU A O 1
ATOM 873 N N . ARG A 1 106 ? -0.296 3.584 -11.606 1.00 86.75 106 ARG A N 1
ATOM 874 C CA . ARG A 1 106 ? -0.203 4.094 -12.983 1.00 86.75 106 ARG A CA 1
ATOM 875 C C . ARG A 1 106 ? 1.227 4.503 -13.320 1.00 86.75 106 ARG A C 1
ATOM 877 O O . ARG A 1 106 ? 1.957 4.924 -12.427 1.00 86.75 106 ARG A O 1
ATOM 884 N N . TYR A 1 107 ? 1.590 4.437 -14.601 1.00 83.06 107 TYR A N 1
ATOM 885 C CA . TYR A 1 107 ? 2.826 5.048 -15.093 1.00 83.06 107 TYR A CA 1
ATOM 886 C C . TYR A 1 107 ? 2.712 6.574 -15.012 1.00 83.06 107 TYR A C 1
ATOM 888 O O . TYR A 1 107 ? 1.604 7.132 -15.038 1.00 83.06 107 TYR A O 1
ATOM 896 N N . PHE A 1 108 ? 3.852 7.251 -14.921 1.00 77.81 108 PHE A N 1
ATOM 897 C CA . PHE A 1 108 ? 3.914 8.647 -15.327 1.00 77.81 108 PHE A CA 1
ATOM 898 C C . PHE A 1 108 ? 3.761 8.711 -16.847 1.00 77.81 108 PHE A C 1
ATOM 900 O O . PHE A 1 108 ? 4.435 7.992 -17.578 1.00 77.81 108 PHE A O 1
ATOM 907 N N . GLN A 1 109 ? 2.836 9.542 -17.321 1.00 62.12 109 GLN A N 1
ATOM 908 C CA . GLN A 1 109 ? 2.829 9.941 -18.721 1.00 62.12 109 GLN A CA 1
ATOM 909 C C . GLN A 1 109 ? 3.917 10.997 -18.844 1.00 62.12 109 GLN A C 1
ATOM 911 O O . GLN A 1 109 ? 3.707 12.138 -18.441 1.00 62.12 109 GLN A O 1
ATOM 916 N N . ILE A 1 110 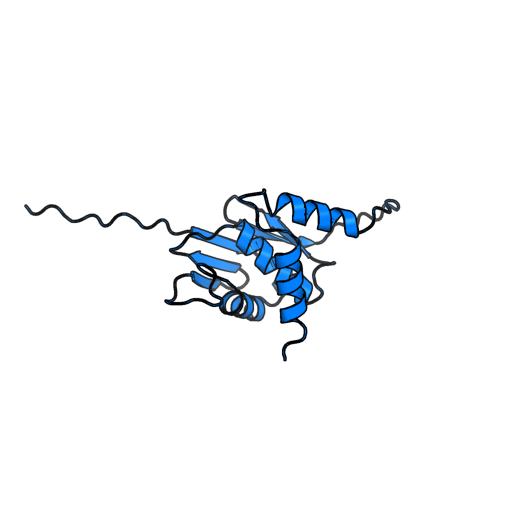? 5.094 10.589 -19.304 1.00 52.72 110 ILE A N 1
ATOM 917 C CA . ILE A 1 110 ? 6.088 11.540 -19.779 1.00 52.72 110 ILE A CA 1
ATOM 918 C C . ILE A 1 110 ? 5.584 11.933 -21.164 1.00 52.72 110 ILE A C 1
ATOM 920 O O . ILE A 1 110 ? 5.790 11.203 -22.132 1.00 52.72 110 ILE A O 1
ATOM 924 N N . SER A 1 111 ? 4.810 13.015 -21.244 1.00 49.09 111 SER A N 1
ATOM 925 C CA . SER A 1 111 ? 4.633 13.687 -22.527 1.00 49.09 111 SER A CA 1
ATOM 926 C C . SER A 1 111 ? 6.035 14.056 -23.005 1.00 49.09 111 SER A C 1
ATOM 928 O O . SER A 1 111 ? 6.806 14.610 -22.223 1.00 49.09 111 SER A O 1
ATOM 930 N N . GLN A 1 112 ? 6.391 13.713 -24.242 1.00 45.31 112 GLN A N 1
ATOM 931 C CA . GLN A 1 112 ? 7.616 14.199 -24.888 1.00 45.31 112 GLN A CA 1
ATOM 932 C C . GLN A 1 112 ? 7.487 15.695 -25.227 1.00 45.31 112 GLN A C 1
ATOM 934 O O . GLN A 1 112 ? 7.758 16.097 -26.349 1.00 45.31 112 GLN A O 1
ATOM 939 N N . ASP A 1 113 ? 7.030 16.508 -24.282 1.00 41.47 113 ASP A N 1
ATOM 940 C CA . ASP A 1 113 ? 7.060 17.954 -24.404 1.00 41.47 113 ASP A CA 1
ATOM 941 C C . ASP A 1 113 ? 8.125 18.440 -23.424 1.00 41.47 113 ASP A C 1
ATOM 943 O O . ASP A 1 113 ? 7.991 18.316 -22.202 1.00 41.47 113 ASP A O 1
ATOM 947 N N . GLU A 1 114 ? 9.238 18.882 -24.008 1.00 46.94 114 GLU A N 1
ATOM 948 C CA . GLU A 1 114 ? 10.284 19.667 -23.365 1.00 46.94 114 GLU A CA 1
ATOM 949 C C . GLU A 1 114 ? 9.674 20.799 -22.514 1.00 46.94 114 GLU A C 1
ATOM 951 O O . GLU A 1 114 ? 8.610 21.327 -22.821 1.00 46.94 114 GLU A O 1
ATOM 956 N N . ASP A 1 115 ? 10.390 21.174 -21.452 1.00 44.50 115 ASP A N 1
ATOM 957 C CA . ASP A 1 115 ? 10.095 22.264 -20.513 1.00 44.50 115 ASP A CA 1
ATOM 958 C C . ASP A 1 115 ? 9.049 22.011 -19.415 1.00 44.50 115 ASP A C 1
ATOM 960 O O . ASP A 1 115 ? 7.882 22.379 -19.520 1.00 44.50 115 ASP A O 1
ATOM 964 N N . ARG A 1 116 ? 9.541 21.594 -18.236 1.00 37.25 116 ARG A N 1
ATOM 965 C CA . ARG A 1 116 ? 9.562 22.511 -17.079 1.00 37.25 116 ARG A CA 1
ATOM 966 C C . ARG A 1 116 ? 10.502 22.017 -15.979 1.00 37.25 116 ARG A C 1
ATOM 968 O O . ARG A 1 116 ? 10.204 21.079 -15.244 1.00 37.25 116 ARG A O 1
ATOM 975 N N . SER A 1 117 ? 11.627 22.711 -15.843 1.00 44.44 117 SER A N 1
ATOM 976 C CA . SER A 1 117 ? 12.424 22.739 -14.618 1.00 44.44 117 SER A CA 1
ATOM 977 C C . SER A 1 117 ? 11.570 23.311 -13.480 1.00 44.44 117 SER A C 1
ATOM 979 O O . SER A 1 117 ? 11.385 24.521 -13.377 1.00 44.44 117 SER A O 1
ATOM 981 N N . GLU A 1 118 ? 11.008 22.447 -12.640 1.00 39.81 118 GLU A N 1
ATOM 982 C CA . GLU A 1 118 ? 10.557 22.816 -11.299 1.00 39.81 118 GLU A CA 1
ATOM 983 C C . GLU A 1 118 ? 11.114 21.790 -10.316 1.00 39.81 118 GLU A C 1
ATOM 985 O O . GLU A 1 118 ? 10.633 20.662 -10.215 1.00 39.81 118 GLU A O 1
ATOM 990 N N . SER A 1 119 ? 12.187 22.204 -9.641 1.00 43.16 119 SER A N 1
ATOM 991 C CA . SER A 1 119 ? 13.020 21.400 -8.756 1.00 43.16 119 SER A CA 1
ATOM 992 C C . SER A 1 119 ? 12.218 20.517 -7.799 1.00 43.16 119 SER A C 1
ATOM 994 O O . SER A 1 119 ? 11.324 20.961 -7.070 1.00 43.16 119 SER A O 1
ATOM 996 N N . GLU A 1 120 ? 12.623 19.251 -7.782 1.00 48.47 120 GLU A N 1
ATOM 997 C CA . GLU A 1 120 ? 12.038 18.090 -7.107 1.00 48.47 120 GLU A CA 1
ATOM 998 C C . GLU A 1 120 ? 11.843 18.265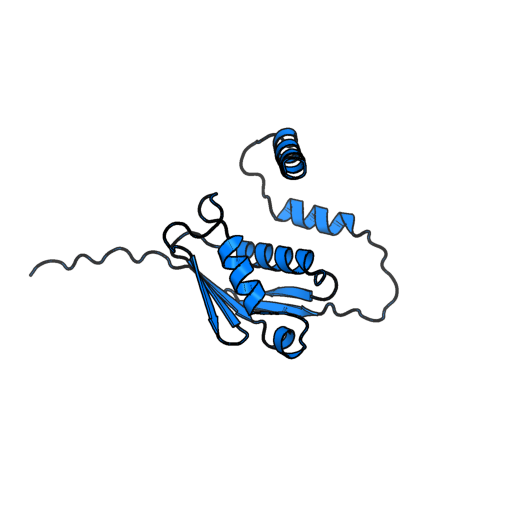 -5.582 1.00 48.47 120 GLU A C 1
ATOM 1000 O O . GLU A 1 120 ? 11.072 17.532 -4.954 1.00 48.47 120 GLU A O 1
ATOM 1005 N N . ASP A 1 121 ? 12.446 19.297 -4.987 1.00 48.19 121 ASP A N 1
ATOM 1006 C CA . ASP A 1 121 ? 12.313 19.664 -3.576 1.00 48.19 121 ASP A CA 1
ATOM 1007 C C . ASP A 1 121 ? 10.972 20.329 -3.219 1.00 48.19 121 ASP A C 1
ATOM 1009 O O . ASP A 1 121 ? 10.473 20.155 -2.099 1.00 48.19 121 ASP A O 1
ATOM 1013 N N . HIS A 1 122 ? 10.329 21.050 -4.148 1.00 41.69 122 HIS A N 1
ATOM 1014 C CA . HIS A 1 122 ? 9.088 21.766 -3.826 1.00 41.69 122 HIS A CA 1
ATOM 1015 C C . HIS A 1 122 ? 7.908 20.802 -3.667 1.00 41.69 122 HIS A C 1
ATOM 1017 O O . HIS A 1 122 ? 7.119 20.918 -2.732 1.00 41.69 122 HIS A O 1
ATOM 1023 N N . VAL A 1 123 ? 7.834 19.769 -4.508 1.00 46.94 123 VAL A N 1
ATOM 1024 C CA . VAL A 1 123 ? 6.735 18.796 -4.501 1.00 46.94 123 VAL A CA 1
ATOM 1025 C C . VAL A 1 123 ? 6.750 17.966 -3.212 1.00 46.94 123 VAL A C 1
ATOM 1027 O O . VAL A 1 123 ? 5.704 17.757 -2.590 1.00 46.94 123 VAL A O 1
ATOM 1030 N N . VAL A 1 124 ? 7.930 17.547 -2.741 1.00 49.38 124 VAL A N 1
ATOM 1031 C CA . VAL A 1 124 ? 8.077 16.829 -1.463 1.00 49.38 124 VAL A CA 1
ATOM 1032 C C . VAL A 1 124 ? 7.693 17.726 -0.284 1.00 49.38 124 VAL A C 1
ATOM 1034 O O . VAL A 1 124 ? 6.996 17.254 0.620 1.00 49.38 124 VAL A O 1
ATOM 1037 N N . ALA A 1 125 ? 8.070 19.009 -0.307 1.00 43.50 125 ALA A N 1
ATOM 1038 C CA . ALA A 1 125 ? 7.690 19.989 0.710 1.00 43.50 125 ALA A CA 1
ATOM 1039 C C . ALA A 1 125 ? 6.171 20.235 0.745 1.00 43.50 125 ALA A C 1
ATOM 1041 O O . ALA A 1 125 ? 5.573 20.216 1.825 1.00 43.50 125 ALA A O 1
ATOM 1042 N N . THR A 1 126 ? 5.515 20.347 -0.415 1.00 49.47 126 THR A N 1
ATOM 1043 C CA . THR A 1 126 ? 4.054 20.490 -0.512 1.00 49.47 126 THR A CA 1
ATOM 1044 C C . THR A 1 126 ? 3.332 19.236 -0.012 1.00 49.47 126 THR A C 1
ATOM 1046 O O . THR A 1 126 ? 2.390 19.333 0.775 1.00 49.47 126 THR A O 1
ATOM 1049 N N . TYR A 1 127 ? 3.794 18.032 -0.375 1.00 47.84 127 TYR A N 1
ATOM 1050 C CA . TYR A 1 127 ? 3.214 16.794 0.159 1.00 47.84 127 TYR A CA 1
ATOM 1051 C C . TYR A 1 127 ? 3.455 16.641 1.669 1.00 47.84 127 TYR A C 1
ATOM 1053 O O . TYR A 1 127 ? 2.565 16.145 2.356 1.00 47.84 127 TYR A O 1
ATOM 1061 N N . ARG A 1 128 ? 4.593 17.094 2.216 1.00 47.53 128 ARG A N 1
ATOM 1062 C CA . ARG A 1 128 ? 4.851 17.118 3.672 1.00 47.53 128 ARG A CA 1
ATOM 1063 C C . ARG A 1 128 ? 3.914 18.083 4.404 1.00 47.53 128 ARG A C 1
ATOM 1065 O O . ARG A 1 128 ? 3.347 17.695 5.422 1.00 47.53 128 ARG A O 1
ATOM 1072 N N . ALA A 1 129 ? 3.702 19.282 3.861 1.00 46.88 129 ALA A N 1
ATOM 1073 C CA . ALA A 1 129 ? 2.818 20.300 4.432 1.00 46.88 129 ALA A CA 1
ATOM 1074 C C . ALA A 1 129 ? 1.329 19.902 4.381 1.00 46.88 129 ALA A C 1
ATOM 1076 O O . ALA A 1 129 ? 0.579 20.175 5.313 1.00 46.88 129 ALA A O 1
ATOM 1077 N N . LEU A 1 130 ? 0.901 19.190 3.332 1.00 45.22 130 LEU A N 1
ATOM 1078 C CA . LEU A 1 130 ? -0.486 18.722 3.175 1.00 45.22 130 LEU A CA 1
ATOM 1079 C C . LEU A 1 130 ? -0.780 17.395 3.905 1.00 45.22 130 LEU A C 1
ATOM 1081 O O . LEU A 1 130 ? -1.944 17.047 4.149 1.00 45.22 130 LEU A O 1
ATOM 1085 N N . LEU A 1 131 ? 0.255 16.614 4.238 1.00 50.78 131 LEU A N 1
ATOM 1086 C CA . LEU A 1 131 ? 0.113 15.344 4.961 1.00 50.78 131 LEU A CA 1
ATOM 1087 C C . LEU A 1 131 ? 0.125 15.499 6.490 1.00 50.78 131 LEU A C 1
ATOM 1089 O O . LEU A 1 131 ? -0.331 14.572 7.158 1.00 50.78 131 LEU A O 1
ATOM 1093 N N . PHE A 1 132 ? 0.535 16.655 7.019 1.00 41.84 132 PHE A N 1
ATOM 1094 C CA . PHE A 1 132 ? 0.467 17.005 8.441 1.00 41.84 132 PHE A CA 1
ATOM 1095 C C . PHE A 1 132 ? -0.272 18.340 8.643 1.00 41.84 132 PHE A C 1
ATOM 1097 O O . PHE A 1 132 ? 0.371 19.379 8.791 1.00 41.84 132 PHE A O 1
ATOM 1104 N N . PRO A 1 133 ? -1.619 18.359 8.671 1.00 41.09 133 PRO A N 1
ATOM 1105 C CA . PRO A 1 133 ? -2.317 19.496 9.253 1.00 41.09 133 PRO A CA 1
ATOM 1106 C C . PRO A 1 133 ? -1.895 19.590 10.723 1.00 41.09 133 PRO A C 1
ATOM 1108 O O . PRO A 1 133 ? -1.975 18.599 11.450 1.00 41.09 133 PRO A O 1
ATOM 1111 N N . LYS A 1 134 ? -1.391 20.758 11.137 1.00 41.81 134 LYS A N 1
ATOM 1112 C CA . LYS A 1 134 ? -1.038 21.055 12.528 1.00 41.81 134 LYS A CA 1
ATOM 1113 C C . LYS A 1 134 ? -2.161 20.589 13.457 1.00 41.81 134 LYS A C 1
ATOM 1115 O O . LYS A 1 134 ? -3.217 21.209 13.508 1.00 41.81 134 LYS A O 1
ATOM 1120 N N . THR A 1 135 ? -1.910 19.540 14.226 1.00 42.06 135 THR A N 1
ATOM 1121 C CA . THR A 1 135 ? -2.635 19.291 15.468 1.00 42.06 135 THR A CA 1
ATOM 1122 C C . THR A 1 135 ? -1.609 19.118 16.568 1.00 42.06 135 THR A C 1
ATOM 1124 O O . THR A 1 135 ? -0.937 18.093 16.642 1.00 42.06 135 THR A O 1
ATOM 1127 N N . ASN A 1 136 ? -1.555 20.164 17.385 1.00 40.66 136 ASN A N 1
ATOM 1128 C CA . ASN A 1 136 ? -0.833 20.337 18.634 1.00 40.66 136 ASN A CA 1
ATOM 1129 C C . ASN A 1 136 ? 0.700 20.418 18.547 1.00 40.66 136 ASN A C 1
ATOM 1131 O O . ASN A 1 136 ? 1.370 19.573 17.957 1.00 40.66 136 ASN A O 1
ATOM 1135 N N . GLU A 1 137 ? 1.230 21.490 19.131 1.00 50.78 137 GLU A N 1
ATOM 1136 C CA . GLU A 1 137 ? 2.643 21.848 19.173 1.00 50.78 137 GLU A CA 1
ATOM 1137 C C . GLU A 1 137 ? 3.495 20.708 19.730 1.00 50.78 137 GLU A C 1
ATOM 1139 O O . GLU A 1 137 ? 3.519 20.431 20.925 1.00 50.78 137 GLU A O 1
ATOM 1144 N N . MET A 1 138 ? 4.264 20.075 18.853 1.00 41.72 138 MET A N 1
ATOM 1145 C CA . MET A 1 138 ? 5.474 19.378 19.253 1.00 41.72 138 MET A CA 1
ATOM 1146 C C . MET A 1 138 ? 6.595 19.960 18.400 1.00 41.72 138 MET A C 1
ATOM 1148 O O . MET A 1 138 ? 6.573 19.847 17.174 1.00 41.72 138 MET A O 1
ATOM 1152 N N . SER A 1 139 ? 7.499 20.693 19.057 1.00 41.59 139 SER A N 1
ATOM 1153 C CA . SER A 1 139 ? 8.556 21.484 18.424 1.00 41.59 139 SER A CA 1
ATOM 1154 C C . SER A 1 139 ? 9.320 20.671 17.375 1.00 41.59 139 SER A C 1
ATOM 1156 O O . SER A 1 139 ? 9.776 19.556 17.642 1.00 41.59 139 SER A O 1
ATOM 1158 N N . SER A 1 140 ? 9.483 21.260 16.186 1.00 46.59 140 SER A N 1
ATOM 1159 C CA . SER A 1 140 ? 10.140 20.670 15.012 1.00 46.59 140 SER A CA 1
ATOM 1160 C C . SER A 1 140 ? 11.559 20.153 15.287 1.00 46.59 140 SER A C 1
ATOM 1162 O O . SER A 1 140 ? 12.047 19.297 14.550 1.00 46.59 140 SER A O 1
ATOM 1164 N N . GLN A 1 141 ? 12.210 20.620 16.359 1.00 44.66 141 GLN A N 1
ATOM 1165 C CA . GLN A 1 141 ? 13.532 20.144 16.774 1.00 44.66 141 GLN A CA 1
ATOM 1166 C C . GLN A 1 141 ? 13.503 18.700 17.318 1.00 44.66 141 GLN A C 1
ATOM 1168 O O . GLN A 1 141 ? 14.421 17.932 17.033 1.00 44.66 141 GLN A O 1
ATOM 1173 N N . ASN A 1 142 ? 12.416 18.271 17.973 1.00 45.62 142 ASN A N 1
ATOM 1174 C CA . ASN A 1 142 ? 12.299 16.907 18.516 1.00 45.62 142 ASN A CA 1
ATOM 1175 C C . ASN A 1 142 ? 12.018 15.852 17.431 1.00 45.62 142 ASN A C 1
ATOM 1177 O O . ASN A 1 142 ? 12.447 14.703 17.548 1.00 45.62 142 ASN A O 1
ATOM 1181 N N . LEU A 1 143 ? 11.335 16.229 16.343 1.00 48.38 143 LEU A N 1
ATOM 1182 C CA . LEU A 1 143 ? 11.015 15.296 15.256 1.00 48.38 143 LEU A CA 1
ATOM 1183 C C . LEU A 1 143 ? 12.238 14.989 14.371 1.00 48.38 143 LEU A C 1
ATOM 1185 O O . LEU A 1 143 ? 12.368 13.871 13.877 1.00 48.38 143 LEU A O 1
ATOM 1189 N N . MET A 1 144 ? 13.141 15.963 14.194 1.00 43.12 144 MET A N 1
ATOM 1190 C CA . MET A 1 144 ? 14.417 15.772 13.488 1.00 43.12 144 MET A CA 1
ATOM 1191 C C . MET A 1 144 ? 15.415 14.966 14.330 1.00 43.12 144 MET A C 1
ATOM 1193 O O . MET A 1 144 ? 16.061 14.068 13.793 1.00 43.12 144 MET A O 1
ATOM 1197 N N . GLN A 1 145 ? 15.482 15.197 15.648 1.00 37.06 145 GLN A N 1
ATOM 1198 C CA . GLN A 1 145 ? 16.353 14.415 16.538 1.00 37.06 145 GLN A CA 1
ATOM 1199 C C . GLN A 1 145 ? 15.945 12.933 16.615 1.00 37.06 145 GLN A C 1
ATOM 1201 O O . GLN A 1 145 ? 16.811 12.061 16.609 1.00 37.06 145 GLN A O 1
ATOM 1206 N N . SER A 1 146 ? 14.645 12.614 16.559 1.00 43.34 146 SER A N 1
ATOM 1207 C CA . SER A 1 146 ? 14.184 11.217 16.468 1.00 43.34 146 SER A CA 1
ATOM 1208 C C . SER A 1 146 ? 14.507 10.541 15.127 1.00 43.34 146 SER A C 1
ATOM 1210 O O . SER A 1 146 ? 14.552 9.312 15.079 1.00 43.34 146 SER A O 1
ATOM 1212 N N . TYR A 1 147 ? 14.675 11.297 14.037 1.00 39.38 147 TYR A N 1
ATOM 1213 C CA . TYR A 1 147 ? 14.912 10.731 12.705 1.00 39.38 147 TYR A CA 1
ATOM 1214 C C . TYR A 1 147 ? 16.403 10.479 12.441 1.00 39.38 147 TYR A C 1
ATOM 1216 O O . TYR A 1 147 ? 16.738 9.487 11.802 1.00 39.38 147 TYR A O 1
ATOM 1224 N N . VAL A 1 148 ? 17.290 11.326 12.979 1.00 41.31 148 VAL A N 1
ATOM 1225 C CA . VAL A 1 148 ? 18.749 11.115 12.921 1.00 41.31 148 VAL A CA 1
ATOM 1226 C C . VAL A 1 148 ? 19.169 9.982 13.867 1.00 41.31 148 VAL A C 1
ATOM 1228 O O . VAL A 1 148 ? 19.889 9.079 13.451 1.00 41.31 148 VAL A O 1
ATOM 1231 N N . GLY A 1 149 ? 18.606 9.918 15.081 1.00 40.16 149 GLY A N 1
ATOM 1232 C CA . GLY A 1 149 ? 18.920 8.854 16.047 1.00 40.16 149 GLY A CA 1
ATOM 1233 C C . GLY A 1 149 ? 18.485 7.435 15.643 1.00 40.16 149 GLY A C 1
ATOM 1234 O O . GLY A 1 149 ? 18.937 6.470 16.247 1.00 40.16 149 GLY A O 1
ATOM 1235 N N . PHE A 1 150 ? 17.630 7.274 14.625 1.00 40.34 150 PHE A N 1
ATOM 1236 C CA . PHE A 1 150 ? 17.224 5.957 14.108 1.00 40.34 150 PHE A CA 1
ATOM 1237 C C . PHE A 1 150 ? 18.128 5.455 12.965 1.00 40.34 150 PHE A C 1
ATOM 1239 O O . PHE A 1 150 ? 18.034 4.289 12.589 1.00 40.34 150 PHE A O 1
ATOM 1246 N N . CYS A 1 151 ? 18.985 6.315 12.401 1.00 42.06 151 CYS A N 1
ATOM 1247 C CA . CYS A 1 151 ? 19.899 5.950 11.313 1.00 42.06 151 CYS A CA 1
ATOM 1248 C C . CYS A 1 151 ? 21.329 5.625 11.779 1.00 42.06 151 CYS A C 1
ATOM 1250 O O . CYS A 1 151 ? 22.051 4.999 11.013 1.00 42.06 151 CYS A O 1
ATOM 1252 N N . GLU A 1 152 ? 21.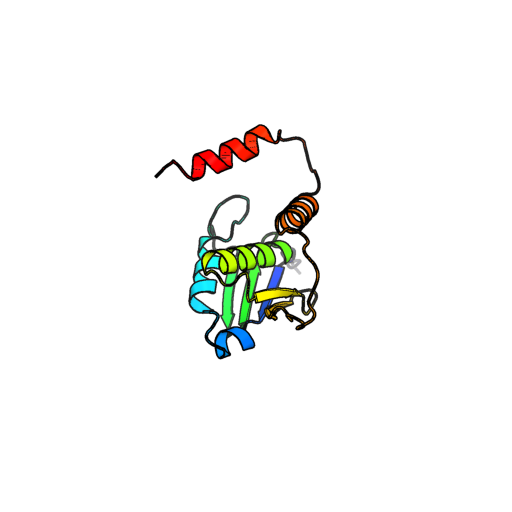726 5.987 13.004 1.00 38.81 152 GLU A N 1
ATOM 1253 C CA . GLU A 1 152 ? 23.078 5.718 13.546 1.00 38.81 152 GLU A CA 1
ATOM 1254 C C . GLU A 1 152 ? 23.096 4.729 14.731 1.00 38.81 152 GLU A C 1
ATOM 1256 O O . GLU A 1 152 ? 24.114 4.555 15.392 1.00 38.81 152 GLU A O 1
ATOM 1261 N N . GLY A 1 153 ? 21.974 4.061 15.018 1.00 42.53 153 GLY A N 1
ATOM 1262 C CA . GLY A 1 153 ? 21.851 3.086 16.107 1.00 42.53 153 GLY A CA 1
ATOM 1263 C C . GLY A 1 153 ? 21.681 1.654 15.608 1.00 42.53 153 GLY A C 1
ATOM 1264 O O 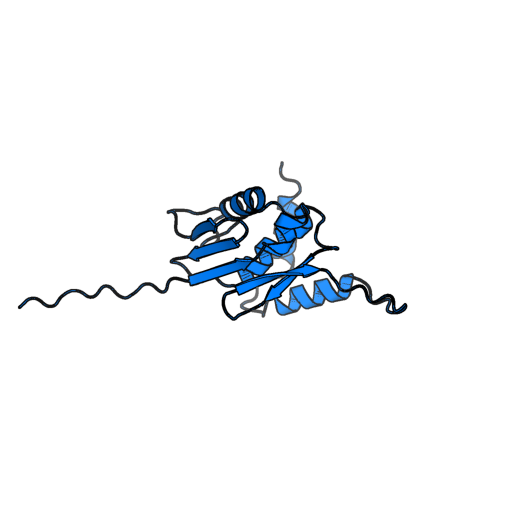. GLY A 1 153 ? 20.597 1.088 15.757 1.00 42.53 153 GLY A O 1
ATOM 1265 N N . GLY A 1 154 ? 22.733 1.097 15.008 1.00 35.38 154 GLY A N 1
ATOM 1266 C CA . GLY A 1 154 ? 22.863 -0.306 14.611 1.00 35.38 154 GLY A CA 1
ATOM 1267 C C . GLY A 1 154 ? 24.320 -0.658 14.388 1.00 35.38 154 GLY A C 1
ATOM 1268 O O . GLY A 1 154 ? 24.904 -0.047 13.469 1.00 35.38 154 GLY A O 1
#

InterPro domains:
  IPR002671 Large ribosomal subunit protein eL22 [PF01776] (12-117)
  IPR002671 Large ribosomal subunit protein eL22 [PTHR10064] (5-117)
  IPR038526 Large ribosomal subunit protein eL22 superfamily [G3DSA:3.30.1360.210] (1-121)

pLDDT: mean 72.0, std 20.27, range [35.38, 93.94]

Secondary structure (DSSP, 8-state):
-PPP--------EEEEEE-HHHHHTTS--HHHHHHHHHHH-EETTEES-GGG-EEEEEETTEEEEEESS---HHHHHHHHHHHHHHTT-TTTEEEEESSSSEEEEEE----S-------THHHHHHHHHHH----S---HHHHHHHHHTTTS--

Radius of gyration: 19.12 Å; chains: 1; bounding box: 62×36×51 Å

Sequence (154 aa):
MAPKDEKPKRSTWKFKLDLTHRVEDGIFDSGNFEQFLREKVKVNGKIGNPGNVVHVERFKNKITVVSEKQFSKRYLKYSTKKYLKKNNLCDWLRVVASDKETSELRYFQISQDEDRSESEDHVVATYRALLFPKTNEMSSQNLMQSYVGFCEGG

Organism: Octodon degus (NCBI:txid10160)